Protein AF-T1H562-F1 (afdb_monomer_lite)

Foldseek 3Di:
DCVVVVVVVVVQQQDDPPDPDGNVVVVVCVVVVVVVCCVVVVCCVVPVDDPPPVVCVVVVVVVVVVVVVVVVVVVVVVVVVDDDDVVVVVVVVVVVVCVVCVVVVVVVVVVVVVVD

Organism: Megaselia scalaris (NCBI:txid36166)

Structure (mmCIF, N/CA/C/O backbone):
data_AF-T1H562-F1
#
_entry.id   AF-T1H562-F1
#
loop_
_atom_site.group_PDB
_atom_site.id
_atom_site.type_symbol
_atom_site.label_atom_id
_atom_site.label_alt_id
_atom_site.label_comp_id
_atom_site.label_asym_id
_atom_site.label_entity_id
_atom_site.label_seq_id
_atom_site.pdbx_PDB_ins_code
_atom_site.Cartn_x
_atom_site.Cartn_y
_atom_site.Cartn_z
_atom_site.occupancy
_atom_site.B_iso_or_equiv
_atom_site.auth_seq_id
_atom_site.auth_comp_id
_atom_site.auth_asym_id
_atom_site.auth_atom_id
_atom_site.pdbx_PDB_model_num
ATOM 1 N N . MET A 1 1 ? 32.057 -27.277 -22.103 1.00 58.00 1 MET A N 1
ATOM 2 C CA . MET A 1 1 ? 31.023 -27.404 -23.158 1.00 58.00 1 MET A CA 1
ATOM 3 C C . MET A 1 1 ? 29.859 -26.474 -22.812 1.00 58.00 1 MET A C 1
ATOM 5 O O . MET A 1 1 ? 28.710 -26.815 -23.048 1.00 58.00 1 MET A O 1
ATOM 9 N N . ASP A 1 2 ? 30.157 -25.300 -22.247 1.00 61.00 2 ASP A N 1
ATOM 10 C CA . ASP A 1 2 ? 29.159 -24.352 -21.733 1.00 61.00 2 ASP A CA 1
ATOM 11 C C . ASP A 1 2 ? 29.259 -22.999 -22.464 1.00 61.00 2 ASP A C 1
ATOM 13 O O . ASP A 1 2 ? 28.300 -22.233 -22.487 1.00 61.00 2 ASP A O 1
ATOM 17 N N . ASP A 1 3 ? 30.382 -22.745 -23.147 1.00 64.00 3 ASP A N 1
ATOM 18 C CA . ASP A 1 3 ? 30.649 -21.508 -23.889 1.00 64.00 3 ASP A CA 1
ATOM 19 C C . ASP A 1 3 ? 29.802 -21.380 -25.177 1.00 64.00 3 ASP A C 1
ATOM 21 O O . ASP A 1 3 ? 29.367 -20.283 -25.532 1.00 64.00 3 ASP A O 1
ATOM 25 N N . ASP A 1 4 ? 29.477 -22.496 -25.844 1.00 64.44 4 ASP A N 1
ATOM 26 C CA . ASP A 1 4 ? 28.689 -22.499 -27.093 1.00 64.44 4 ASP A CA 1
ATOM 27 C C . ASP A 1 4 ? 27.205 -22.128 -26.881 1.00 64.44 4 ASP A C 1
ATOM 29 O O . ASP A 1 4 ? 26.544 -21.577 -27.770 1.00 64.44 4 ASP A O 1
ATOM 33 N N . ILE A 1 5 ? 26.671 -22.398 -25.684 1.00 67.88 5 ILE A N 1
ATOM 34 C CA . ILE A 1 5 ? 25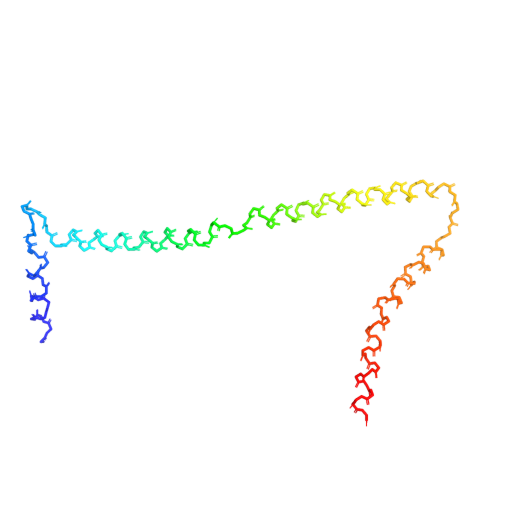.272 -22.114 -25.322 1.00 67.88 5 ILE A CA 1
ATOM 35 C C . ILE A 1 5 ? 25.046 -20.610 -25.139 1.00 67.88 5 ILE A C 1
ATOM 37 O O . ILE A 1 5 ? 24.009 -20.081 -25.556 1.00 67.88 5 ILE A O 1
ATOM 41 N N . PHE A 1 6 ? 26.014 -19.908 -24.546 1.00 60.47 6 PHE A N 1
ATOM 42 C CA . PHE A 1 6 ? 25.908 -18.468 -24.318 1.00 60.47 6 PHE A CA 1
ATOM 43 C C . PHE A 1 6 ? 26.074 -17.688 -25.632 1.00 60.47 6 PHE A C 1
ATOM 45 O O . PHE A 1 6 ? 25.267 -16.813 -25.929 1.00 60.47 6 PHE A O 1
ATOM 52 N N . SER A 1 7 ? 27.012 -18.103 -26.495 1.00 62.66 7 SER A N 1
ATOM 53 C CA . SER A 1 7 ? 27.266 -17.457 -27.794 1.00 62.66 7 SER A CA 1
ATOM 54 C C . SER A 1 7 ? 26.052 -17.466 -28.737 1.00 62.66 7 SER A C 1
ATOM 56 O O . SER A 1 7 ? 25.730 -16.447 -29.353 1.00 62.66 7 SER A O 1
ATOM 58 N N . SER A 1 8 ? 25.313 -18.580 -28.805 1.00 64.81 8 SER A N 1
ATOM 59 C CA . SER A 1 8 ? 24.065 -18.639 -29.586 1.00 64.81 8 SER A CA 1
ATOM 60 C C . SER A 1 8 ? 22.978 -17.724 -29.002 1.00 64.81 8 SER A C 1
ATOM 62 O O . SER A 1 8 ? 22.203 -17.120 -29.744 1.00 64.81 8 SER A O 1
ATOM 64 N N . SER A 1 9 ? 22.951 -17.585 -27.675 1.00 67.12 9 SER A N 1
ATOM 65 C CA . SER A 1 9 ? 21.978 -16.775 -26.935 1.00 67.12 9 SER A CA 1
ATOM 66 C C . SER A 1 9 ? 22.295 -15.274 -26.937 1.00 67.12 9 SER A C 1
ATOM 68 O O . SER A 1 9 ? 21.391 -14.481 -26.717 1.00 67.12 9 SER A O 1
ATOM 70 N N . ASP A 1 10 ? 23.523 -14.851 -27.217 1.00 71.88 10 ASP A N 1
ATOM 71 C CA . ASP A 1 10 ? 23.848 -13.424 -27.354 1.00 71.88 10 ASP A CA 1
ATOM 72 C C . ASP A 1 10 ? 23.468 -12.886 -28.742 1.00 71.88 10 ASP A C 1
ATOM 74 O O . ASP A 1 10 ? 22.954 -11.774 -28.873 1.00 71.88 10 ASP A O 1
ATOM 78 N N . SER A 1 11 ? 23.604 -13.720 -29.779 1.00 73.25 11 SER A N 1
ATOM 79 C CA . SER A 1 11 ? 23.359 -13.328 -31.176 1.00 73.25 11 SER A CA 1
ATOM 80 C C . SER A 1 11 ? 21.932 -12.843 -31.466 1.00 73.25 11 SER A C 1
ATOM 82 O O . SER A 1 11 ? 21.722 -12.025 -32.363 1.00 73.25 11 SER A O 1
ATOM 84 N N . TRP A 1 12 ? 20.933 -13.321 -30.716 1.00 77.06 12 TRP A N 1
ATOM 85 C CA . TRP A 1 12 ? 19.543 -12.887 -30.888 1.00 77.06 12 TRP A CA 1
ATOM 86 C C . TRP A 1 12 ? 19.217 -11.607 -30.102 1.00 77.06 12 TRP A C 1
ATOM 88 O O . TRP A 1 12 ? 18.321 -10.867 -30.500 1.00 77.06 12 TRP A O 1
ATOM 98 N N . ILE A 1 13 ? 19.956 -11.303 -29.028 1.00 73.75 13 ILE A N 1
ATOM 99 C CA . ILE A 1 13 ? 19.771 -10.088 -28.208 1.00 73.75 13 ILE A CA 1
ATOM 100 C C . ILE A 1 13 ? 20.275 -8.843 -28.959 1.00 73.75 13 ILE A C 1
ATOM 102 O O . ILE A 1 13 ? 19.795 -7.724 -28.742 1.00 73.75 13 ILE A O 1
ATOM 106 N N . GLU A 1 14 ? 21.227 -9.039 -29.868 1.00 69.44 14 GLU A N 1
ATOM 107 C CA . GLU A 1 14 ? 21.810 -7.990 -30.706 1.00 69.44 14 GLU A CA 1
ATOM 108 C C . GLU A 1 14 ? 20.980 -7.662 -31.956 1.00 69.44 14 GLU A C 1
ATOM 110 O O . GLU A 1 14 ? 21.297 -6.709 -32.665 1.00 69.44 14 GLU A O 1
ATOM 115 N N . GLN A 1 15 ? 19.896 -8.399 -32.223 1.00 78.56 15 GLN A N 1
ATOM 116 C CA . GLN A 1 15 ? 19.047 -8.150 -33.387 1.00 78.56 15 GLN A CA 1
ATOM 117 C C . GLN A 1 15 ? 18.300 -6.812 -33.260 1.00 78.56 15 GLN A C 1
ATOM 119 O O . GLN A 1 15 ? 17.783 -6.448 -32.198 1.00 78.56 15 GLN A O 1
ATOM 124 N N . GLU A 1 16 ? 18.241 -6.064 -34.361 1.00 77.62 16 GLU A N 1
ATOM 125 C CA . GLU A 1 16 ? 17.496 -4.809 -34.454 1.00 77.62 16 GLU A CA 1
ATOM 126 C C . GLU A 1 16 ? 16.089 -5.091 -34.984 1.00 77.62 16 GLU A C 1
ATOM 128 O O . GLU A 1 16 ? 15.917 -5.626 -36.077 1.00 77.62 16 GLU A O 1
ATOM 133 N N . LEU A 1 17 ? 15.070 -4.759 -34.189 1.00 67.69 17 LEU A N 1
ATOM 134 C CA . LEU A 1 17 ? 13.675 -5.073 -34.513 1.00 67.69 17 LEU A CA 1
ATOM 135 C C . LEU A 1 17 ? 13.022 -4.008 -35.409 1.00 67.69 17 LEU A C 1
ATOM 137 O O . LEU A 1 17 ? 12.152 -4.341 -36.205 1.00 67.69 17 LEU A O 1
ATOM 141 N N . PHE A 1 18 ? 13.443 -2.746 -35.294 1.00 68.56 18 PHE A N 1
ATOM 142 C CA . PHE A 1 18 ? 13.050 -1.605 -36.132 1.00 68.56 18 PHE A CA 1
ATOM 143 C C . PHE A 1 18 ? 14.154 -0.555 -36.027 1.00 68.56 18 PHE A C 1
ATOM 145 O O . PHE A 1 18 ? 14.522 -0.241 -34.902 1.00 68.56 18 PHE A O 1
ATOM 152 N N . GLU A 1 19 ? 14.678 -0.054 -37.151 1.00 67.19 19 GLU A N 1
ATOM 153 C CA . GLU A 1 19 ? 15.651 1.054 -37.284 1.00 67.19 19 GLU A CA 1
ATOM 154 C C . GLU A 1 19 ? 16.218 1.569 -35.931 1.00 67.19 19 GLU A C 1
ATOM 156 O O . GLU A 1 19 ? 15.716 2.538 -35.359 1.00 67.19 19 GLU A O 1
ATOM 161 N N . ASN A 1 20 ? 17.258 0.889 -35.408 1.00 70.88 20 ASN A N 1
ATOM 162 C CA . ASN A 1 20 ? 17.995 1.138 -34.145 1.00 70.88 20 ASN A CA 1
ATOM 163 C C . ASN A 1 20 ? 17.437 0.583 -32.803 1.00 70.88 20 ASN A C 1
ATOM 165 O O . ASN A 1 20 ? 18.095 0.731 -31.768 1.00 70.88 20 ASN A O 1
ATOM 169 N N . PHE A 1 21 ? 16.274 -0.074 -32.748 1.00 74.94 21 PHE A N 1
ATOM 170 C CA . PHE A 1 21 ? 15.759 -0.692 -31.511 1.00 74.94 21 PHE A CA 1
ATOM 171 C C . PHE A 1 21 ? 16.324 -2.105 -31.291 1.00 74.94 21 PHE A C 1
ATOM 173 O O . PHE A 1 21 ? 15.879 -3.072 -31.910 1.00 74.94 21 PHE A O 1
ATOM 180 N N . ARG A 1 22 ? 17.278 -2.228 -30.357 1.00 83.31 22 ARG A N 1
ATOM 181 C CA . ARG A 1 22 ? 17.857 -3.516 -29.921 1.00 83.31 22 ARG A CA 1
ATOM 182 C C . ARG A 1 22 ? 16.901 -4.307 -29.024 1.00 83.31 22 ARG A C 1
ATOM 184 O O . ARG A 1 22 ? 16.278 -3.717 -28.134 1.00 83.31 22 ARG A O 1
ATOM 191 N N . VAL A 1 23 ? 16.872 -5.635 -29.174 1.00 84.94 23 VAL A N 1
ATOM 192 C CA . VAL A 1 23 ? 16.033 -6.573 -28.388 1.00 84.94 23 VAL A CA 1
ATOM 193 C C . VAL A 1 23 ? 16.188 -6.386 -26.873 1.00 84.94 23 VAL A C 1
ATOM 195 O O . VAL A 1 23 ? 15.202 -6.472 -26.137 1.00 84.94 23 VAL A O 1
ATOM 198 N N . TRP A 1 24 ? 17.381 -6.026 -26.391 1.00 85.75 24 TRP A N 1
ATOM 199 C CA . TRP A 1 24 ? 17.614 -5.736 -24.971 1.00 85.75 24 TRP A CA 1
ATOM 200 C C . TRP A 1 24 ? 16.674 -4.665 -24.382 1.00 85.75 24 TRP A C 1
ATOM 202 O O . TRP A 1 24 ? 16.171 -4.820 -23.268 1.00 85.75 24 TRP A O 1
ATOM 212 N N . HIS A 1 25 ? 16.376 -3.597 -25.129 1.00 87.81 25 HIS A N 1
ATOM 213 C CA . HIS A 1 25 ? 15.480 -2.536 -24.652 1.00 87.81 25 HIS A CA 1
ATOM 214 C C . HIS A 1 25 ? 14.048 -3.040 -24.486 1.00 87.81 25 HIS A C 1
ATOM 216 O O . HIS A 1 25 ? 13.369 -2.685 -23.524 1.00 87.81 25 HIS A O 1
ATOM 222 N N . VAL A 1 26 ? 13.601 -3.905 -25.398 1.00 88.50 26 VAL A N 1
ATOM 223 C CA . VAL A 1 26 ? 12.269 -4.514 -25.340 1.00 88.50 26 VAL A CA 1
ATOM 224 C C . VAL A 1 26 ? 12.162 -5.415 -24.115 1.00 88.50 26 VAL A C 1
ATOM 226 O O . VAL A 1 26 ? 11.196 -5.300 -23.364 1.00 88.50 26 VAL A O 1
ATOM 229 N N . MET A 1 27 ? 13.182 -6.235 -23.850 1.00 87.50 27 MET A N 1
ATOM 230 C CA . MET A 1 27 ? 13.232 -7.075 -22.651 1.00 87.50 27 MET A CA 1
ATOM 231 C C . MET A 1 27 ? 13.162 -6.238 -21.370 1.00 87.50 27 MET A C 1
ATOM 233 O O . MET A 1 27 ? 12.353 -6.534 -20.491 1.00 87.50 27 MET A O 1
ATOM 237 N N . ALA A 1 28 ? 13.935 -5.151 -21.288 1.00 89.94 28 ALA A N 1
ATOM 238 C CA . ALA A 1 28 ? 13.921 -4.247 -20.141 1.00 89.94 28 ALA A CA 1
ATOM 239 C C . ALA A 1 28 ? 12.546 -3.588 -19.925 1.00 89.94 28 ALA A C 1
ATOM 241 O O . ALA A 1 28 ? 12.058 -3.533 -18.794 1.00 89.94 28 ALA A O 1
ATOM 242 N N . ILE A 1 29 ? 11.893 -3.130 -20.998 1.00 92.94 29 ILE A N 1
ATOM 243 C CA . ILE A 1 29 ? 10.560 -2.518 -20.924 1.00 92.94 29 ILE A CA 1
ATOM 244 C C . ILE A 1 29 ? 9.514 -3.551 -20.505 1.00 92.94 29 ILE A C 1
ATOM 246 O O . ILE A 1 29 ? 8.691 -3.257 -19.640 1.00 92.94 29 ILE A O 1
ATOM 250 N N . VAL A 1 30 ? 9.543 -4.760 -21.070 1.00 94.31 30 VAL A N 1
ATOM 251 C CA . VAL A 1 30 ? 8.595 -5.832 -20.734 1.00 94.31 30 VAL A CA 1
ATOM 252 C C . VAL A 1 30 ? 8.732 -6.235 -19.266 1.00 94.31 30 VAL A C 1
ATOM 254 O O . VAL A 1 30 ? 7.729 -6.281 -18.553 1.00 94.31 30 VAL A O 1
ATOM 257 N N . LEU A 1 31 ? 9.960 -6.444 -18.785 1.00 94.12 31 LEU A N 1
ATOM 258 C CA . LEU A 1 31 ? 10.247 -6.749 -17.379 1.00 94.12 31 LEU A CA 1
ATOM 259 C C . LEU A 1 31 ? 9.817 -5.610 -16.445 1.00 94.12 31 LEU A C 1
ATOM 261 O O . LEU A 1 31 ? 9.125 -5.852 -15.455 1.00 94.12 31 LEU A O 1
ATOM 265 N N . GLY A 1 32 ? 10.174 -4.366 -16.772 1.00 95.00 32 GLY A N 1
ATOM 266 C CA . GLY A 1 32 ? 9.800 -3.193 -15.982 1.00 95.00 32 GLY A CA 1
ATOM 267 C C . GLY A 1 32 ? 8.288 -2.975 -15.929 1.00 95.00 32 GLY A C 1
ATOM 268 O O . GLY A 1 32 ? 7.733 -2.716 -14.862 1.00 95.00 32 GLY A O 1
ATOM 269 N N . THR A 1 33 ? 7.599 -3.157 -17.055 1.00 94.75 33 THR A N 1
ATOM 270 C CA . THR A 1 33 ? 6.141 -3.023 -17.142 1.00 94.75 33 THR A CA 1
ATOM 271 C C . THR A 1 33 ? 5.443 -4.140 -16.376 1.00 94.75 33 THR A C 1
ATOM 273 O O . THR A 1 33 ? 4.518 -3.858 -15.620 1.00 94.75 33 THR A O 1
ATOM 276 N N . ALA A 1 34 ? 5.903 -5.390 -16.483 1.00 94.81 34 ALA A N 1
ATOM 277 C CA . ALA A 1 34 ? 5.351 -6.507 -15.718 1.00 94.81 34 ALA A CA 1
ATOM 278 C C . ALA A 1 34 ? 5.491 -6.285 -14.203 1.00 94.81 34 ALA A C 1
ATOM 280 O O . ALA A 1 34 ? 4.518 -6.438 -13.463 1.00 94.81 34 ALA A O 1
ATOM 281 N N . LEU A 1 35 ? 6.667 -5.845 -13.740 1.00 92.44 35 LEU A N 1
ATOM 282 C CA . LEU A 1 35 ? 6.893 -5.491 -12.337 1.00 92.44 35 LEU A CA 1
ATOM 283 C C . LEU A 1 35 ? 6.008 -4.322 -11.894 1.00 92.44 35 LEU A C 1
ATOM 285 O O . LEU A 1 35 ? 5.388 -4.392 -10.834 1.00 92.44 35 LEU A O 1
ATOM 289 N N . ALA A 1 36 ? 5.887 -3.278 -12.716 1.00 92.44 36 ALA A N 1
ATOM 290 C CA . ALA A 1 36 ? 5.002 -2.155 -12.439 1.00 92.44 36 ALA A CA 1
ATOM 291 C C . ALA A 1 36 ? 3.535 -2.595 -12.363 1.00 92.44 36 ALA A C 1
ATOM 293 O O . ALA A 1 36 ? 2.837 -2.176 -11.448 1.00 92.44 36 ALA A O 1
ATOM 294 N N . PHE A 1 37 ? 3.067 -3.482 -13.245 1.00 92.94 37 PHE A N 1
ATOM 295 C CA . PHE A 1 37 ? 1.716 -4.046 -13.189 1.00 92.94 37 PHE A CA 1
ATOM 296 C C . PHE A 1 37 ? 1.481 -4.879 -11.934 1.00 92.94 37 PHE A C 1
ATOM 298 O O . PHE A 1 37 ? 0.417 -4.770 -11.333 1.00 92.94 37 PHE A O 1
ATOM 305 N N . VAL A 1 38 ? 2.456 -5.683 -11.510 1.00 89.50 38 VAL A N 1
ATOM 306 C CA . VAL A 1 38 ? 2.357 -6.452 -10.263 1.00 89.50 38 VAL A CA 1
ATOM 307 C C . VAL A 1 38 ? 2.309 -5.514 -9.063 1.00 89.50 38 VAL A C 1
ATOM 309 O O . VAL A 1 38 ? 1.464 -5.698 -8.194 1.00 89.50 38 VAL A O 1
ATOM 312 N N . ILE A 1 39 ? 3.152 -4.480 -9.020 1.00 88.12 39 ILE A N 1
ATOM 313 C CA . ILE A 1 39 ? 3.156 -3.489 -7.937 1.00 88.12 39 ILE A CA 1
ATOM 314 C C . ILE A 1 39 ? 1.849 -2.697 -7.943 1.00 88.12 39 ILE A C 1
AT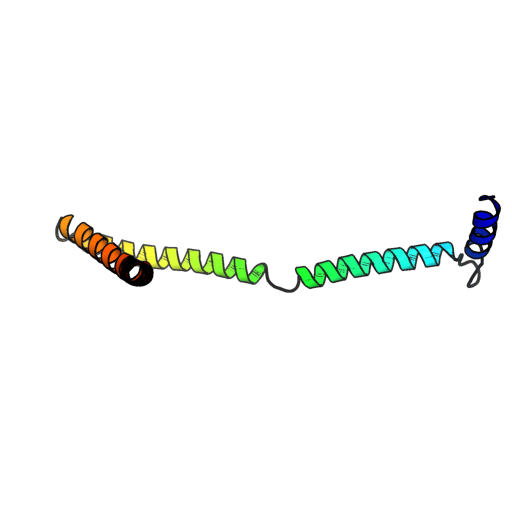OM 316 O O . ILE A 1 39 ? 1.171 -2.645 -6.926 1.00 88.12 39 ILE A O 1
ATOM 320 N N . LEU A 1 40 ? 1.446 -2.125 -9.077 1.00 83.69 40 LEU A N 1
ATOM 321 C CA . LEU A 1 40 ? 0.206 -1.363 -9.220 1.00 83.69 40 LEU A CA 1
ATOM 322 C C . LEU A 1 40 ? -1.024 -2.232 -8.961 1.00 83.69 40 LEU A C 1
ATOM 324 O O . LEU A 1 40 ? -1.945 -1.770 -8.301 1.00 83.69 40 LEU A O 1
ATOM 328 N N . GLY A 1 41 ? -1.043 -3.481 -9.419 1.00 83.19 41 GLY A N 1
ATOM 329 C CA . GLY A 1 41 ? -2.123 -4.441 -9.193 1.00 83.19 41 GLY A CA 1
ATOM 330 C C . GLY A 1 41 ? -2.200 -4.905 -7.738 1.00 83.19 41 GLY A C 1
ATOM 331 O O . GLY A 1 41 ? -3.272 -4.873 -7.140 1.00 83.19 41 GLY A O 1
ATOM 332 N N . CYS A 1 42 ? -1.069 -5.250 -7.123 1.00 71.25 42 CYS A N 1
ATOM 333 C CA . CYS A 1 42 ? -0.971 -5.601 -5.703 1.00 71.25 42 CYS A CA 1
ATOM 334 C C . CYS A 1 42 ? -1.345 -4.413 -4.804 1.00 71.25 42 CYS A C 1
ATOM 336 O O . CYS A 1 42 ? -2.084 -4.570 -3.830 1.00 71.25 42 CYS A O 1
ATOM 338 N N . CYS A 1 43 ? -0.914 -3.207 -5.174 1.00 68.75 43 CYS A N 1
ATOM 339 C CA . CYS A 1 43 ? -1.318 -1.972 -4.522 1.00 68.75 43 CYS A CA 1
ATOM 340 C C . CYS A 1 43 ? -2.815 -1.735 -4.717 1.00 68.75 43 CYS A C 1
ATOM 342 O O . CYS A 1 43 ? -3.517 -1.585 -3.733 1.00 68.75 43 CYS A O 1
ATOM 344 N N . CYS A 1 44 ? -3.364 -1.787 -5.929 1.00 65.00 44 CYS A N 1
ATOM 345 C CA . CYS A 1 44 ? -4.793 -1.556 -6.156 1.00 65.00 44 CYS A CA 1
ATOM 346 C C . CYS A 1 44 ? -5.680 -2.566 -5.409 1.00 65.00 44 CYS A C 1
ATOM 348 O O . CYS A 1 44 ? -6.643 -2.150 -4.767 1.00 65.00 44 CYS A O 1
ATOM 350 N N . CYS A 1 45 ? -5.335 -3.857 -5.409 1.00 61.56 45 CYS A N 1
ATOM 351 C CA . CYS A 1 45 ? -6.084 -4.895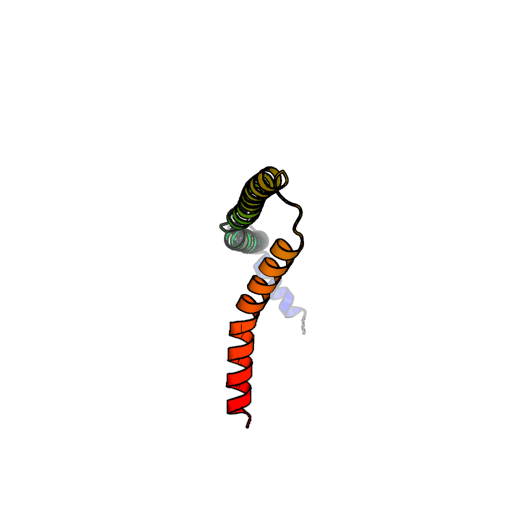 -4.693 1.00 61.56 45 CYS A CA 1
ATOM 352 C C . CYS A 1 45 ? -5.994 -4.761 -3.164 1.00 61.56 45 CYS A C 1
ATOM 354 O O . CYS A 1 45 ? -6.922 -5.164 -2.467 1.00 61.56 45 CYS A O 1
ATOM 356 N N . ARG A 1 46 ? -4.911 -4.177 -2.627 1.00 56.25 46 ARG A N 1
ATOM 357 C CA . ARG A 1 46 ? -4.739 -3.955 -1.180 1.00 56.25 46 ARG A CA 1
ATOM 358 C C . ARG A 1 46 ? -5.115 -2.540 -0.715 1.00 56.25 46 ARG A C 1
ATOM 360 O O . ARG A 1 46 ? -5.271 -2.320 0.483 1.00 56.25 46 ARG A O 1
ATOM 367 N N . PHE A 1 47 ? -5.279 -1.594 -1.642 1.00 49.78 47 PHE A N 1
ATOM 368 C CA . PHE A 1 47 ? -5.474 -0.164 -1.368 1.00 49.78 47 PHE A CA 1
ATOM 369 C C . PHE A 1 47 ? -6.879 0.346 -1.737 1.00 49.78 47 PHE A C 1
ATOM 371 O O . PHE A 1 47 ? -7.349 1.316 -1.141 1.00 49.78 47 PHE A O 1
ATOM 378 N N . ARG A 1 48 ? -7.625 -0.315 -2.636 1.00 68.19 48 ARG A N 1
ATOM 379 C CA . ARG A 1 48 ? -9.043 0.006 -2.900 1.00 68.19 48 ARG A CA 1
ATOM 380 C C . ARG A 1 48 ? -9.970 -0.856 -2.032 1.00 68.19 48 ARG A C 1
ATOM 382 O O . ARG A 1 48 ? -10.565 -1.783 -2.560 1.00 68.19 48 ARG A O 1
ATOM 389 N N . ILE A 1 49 ? -10.145 -0.444 -0.755 1.00 56.53 49 ILE A N 1
ATOM 390 C CA . ILE A 1 49 ? -11.003 -0.999 0.344 1.00 56.53 49 ILE A CA 1
ATOM 391 C C . ILE A 1 49 ? -10.173 -1.906 1.296 1.00 56.53 49 ILE A C 1
ATOM 393 O O . ILE A 1 49 ? -9.661 -2.888 0.777 1.00 56.53 49 ILE A O 1
ATOM 397 N N . PRO A 1 50 ? -9.998 -1.680 2.641 1.00 49.41 50 PRO A N 1
ATOM 398 C CA . PRO A 1 50 ? -10.872 -0.994 3.612 1.00 49.41 50 PRO A CA 1
ATOM 399 C C . PRO A 1 50 ? -10.170 -0.279 4.822 1.00 49.41 50 PRO A C 1
ATOM 401 O O . PRO A 1 50 ? -10.682 -0.358 5.938 1.00 49.41 50 PRO A O 1
ATOM 404 N N . ARG A 1 51 ? -9.029 0.427 4.704 1.00 54.75 51 ARG A N 1
ATOM 405 C CA . ARG A 1 51 ? -8.431 1.105 5.897 1.00 54.75 51 ARG A CA 1
ATOM 406 C C . ARG A 1 51 ? -9.099 2.417 6.326 1.00 54.75 51 ARG A C 1
ATOM 408 O O . ARG A 1 51 ? -8.858 2.869 7.433 1.00 54.75 51 ARG A O 1
ATOM 415 N N . THR A 1 52 ? -10.005 2.985 5.531 1.00 52.53 52 THR A N 1
ATOM 416 C CA . THR A 1 52 ? -10.788 4.173 5.936 1.00 52.53 52 THR A CA 1
ATOM 417 C C . THR A 1 52 ? -12.136 3.825 6.563 1.00 52.53 52 THR A C 1
ATOM 419 O O . THR A 1 52 ? -12.736 4.655 7.234 1.00 52.53 52 THR A O 1
ATOM 422 N N . LYS A 1 53 ? -12.622 2.593 6.382 1.00 55.69 53 LYS A N 1
ATOM 423 C CA . LYS A 1 53 ? -13.893 2.128 6.958 1.00 55.69 53 LYS A CA 1
ATOM 424 C C . LYS A 1 53 ? -13.707 1.583 8.375 1.00 55.69 53 LYS A C 1
ATOM 426 O O . LYS A 1 53 ? -14.504 1.902 9.248 1.00 55.69 53 LYS A O 1
ATOM 431 N N . GLN A 1 54 ? -12.628 0.835 8.615 1.00 52.00 54 GLN A N 1
ATOM 432 C CA . GLN A 1 54 ? -12.321 0.293 9.944 1.00 52.00 54 GLN A CA 1
ATOM 433 C C . GLN A 1 54 ? -11.857 1.371 10.933 1.00 52.00 54 GLN A C 1
ATOM 435 O O . GLN A 1 54 ? -12.244 1.322 12.098 1.00 52.00 54 GLN A O 1
ATOM 440 N N . GLU A 1 55 ? -11.091 2.374 10.484 1.00 56.94 55 GLU A N 1
ATOM 441 C CA . GLU A 1 55 ? -10.659 3.462 11.375 1.00 56.94 55 GLU A CA 1
ATOM 442 C C . GLU A 1 55 ? -11.814 4.399 11.736 1.00 56.94 55 GLU A C 1
ATOM 444 O O . GLU A 1 55 ? -11.982 4.722 12.907 1.00 56.94 55 GLU A O 1
ATOM 449 N N . ILE A 1 56 ? -12.716 4.707 10.794 1.00 60.81 56 ILE A N 1
ATOM 450 C CA . ILE A 1 56 ? -13.948 5.449 11.103 1.00 60.81 56 ILE A CA 1
ATOM 451 C C . ILE A 1 56 ? -14.845 4.669 12.067 1.00 60.81 56 ILE A C 1
ATOM 453 O O . ILE A 1 56 ? -15.426 5.276 12.959 1.00 60.81 56 ILE A O 1
ATOM 457 N N . GLU A 1 57 ? -14.970 3.346 11.940 1.00 64.81 57 GLU A N 1
ATOM 458 C CA . GLU A 1 57 ? -15.817 2.569 12.850 1.00 64.81 57 GLU A CA 1
ATOM 459 C C . GLU A 1 57 ? -15.213 2.442 14.259 1.00 64.81 57 GLU A C 1
ATOM 461 O O . GLU A 1 57 ? -15.943 2.532 15.251 1.00 64.81 57 GLU A O 1
ATOM 466 N N . ALA A 1 58 ? -13.888 2.307 14.372 1.00 66.75 58 ALA A N 1
ATOM 467 C CA . ALA A 1 58 ? -13.195 2.333 15.657 1.00 66.75 58 ALA A CA 1
ATOM 468 C C . ALA A 1 58 ? -13.311 3.711 16.338 1.00 66.75 58 ALA A C 1
ATOM 470 O O . ALA A 1 58 ? -13.650 3.782 17.523 1.00 66.75 58 ALA A O 1
ATOM 471 N N . ASP A 1 59 ? -13.125 4.806 15.595 1.00 60.75 59 ASP A N 1
ATOM 472 C CA . ASP A 1 59 ? -13.306 6.170 16.106 1.00 60.75 59 ASP A CA 1
ATOM 473 C C . ASP A 1 59 ? -14.771 6.489 16.440 1.00 60.75 59 ASP A C 1
ATOM 475 O O . ASP A 1 59 ? -15.068 7.130 17.453 1.00 60.75 59 ASP A O 1
ATOM 479 N N . TYR A 1 60 ? -15.717 6.003 15.634 1.00 63.84 60 TYR A N 1
ATOM 480 C CA . TYR A 1 60 ? -17.152 6.174 15.865 1.00 63.84 60 TYR A CA 1
ATOM 481 C C . TYR A 1 60 ? -17.607 5.435 17.127 1.00 63.84 60 TYR A C 1
ATOM 483 O O . TYR A 1 60 ? -18.350 6.002 17.934 1.00 63.84 60 TYR A O 1
ATOM 491 N N . LYS A 1 61 ? -17.101 4.216 17.364 1.00 62.00 61 LYS A N 1
ATOM 492 C CA . LYS A 1 61 ? -17.331 3.476 18.614 1.00 62.00 61 LYS A CA 1
AT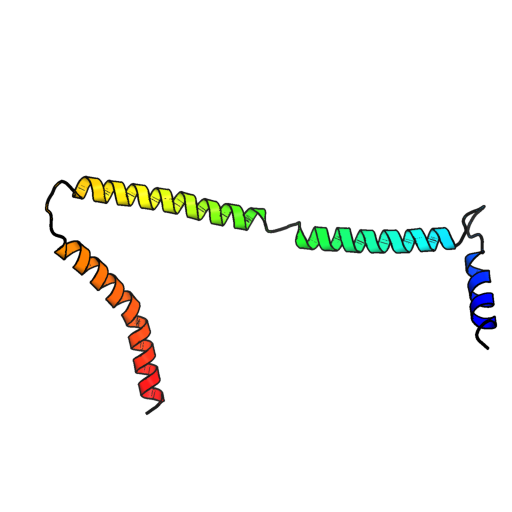OM 493 C C . LYS A 1 61 ? -16.715 4.195 19.813 1.00 62.00 61 LYS A C 1
ATOM 495 O O . LYS A 1 61 ? -17.402 4.335 20.821 1.00 62.00 61 LYS A O 1
ATOM 500 N N . ARG A 1 62 ? -15.493 4.737 19.712 1.00 58.78 62 ARG A N 1
ATOM 501 C CA . ARG A 1 62 ? -14.869 5.500 20.815 1.00 58.78 62 ARG A CA 1
ATOM 502 C C . ARG A 1 62 ? -15.641 6.775 21.165 1.00 58.78 62 ARG A C 1
ATOM 504 O O . ARG A 1 62 ? -15.868 7.040 22.344 1.00 58.78 62 ARG A O 1
ATOM 511 N N . LYS A 1 63 ? -16.115 7.531 20.169 1.00 60.94 63 LYS A N 1
ATOM 512 C CA . LYS A 1 63 ? -16.920 8.748 20.393 1.00 60.94 63 LYS A CA 1
ATOM 513 C C . LYS A 1 63 ? -18.312 8.442 20.946 1.00 60.94 63 LYS A C 1
ATOM 515 O O . LYS A 1 63 ? -18.789 9.168 21.814 1.00 60.94 63 LYS A O 1
ATOM 520 N N . GLN A 1 64 ? -18.960 7.372 20.489 1.00 65.44 64 GLN A N 1
ATOM 521 C CA . GLN A 1 64 ? -20.238 6.935 21.056 1.00 65.44 64 GLN A CA 1
ATOM 522 C C . GLN A 1 64 ? -20.091 6.408 22.479 1.00 65.44 64 GLN A C 1
ATOM 524 O O . GLN A 1 64 ? -20.933 6.699 23.322 1.00 65.44 64 GLN A O 1
ATOM 529 N N . LEU A 1 65 ? -19.016 5.674 22.758 1.00 63.91 65 LEU A N 1
ATOM 530 C CA . LEU A 1 65 ? -18.729 5.164 24.086 1.00 63.91 65 LEU A CA 1
ATOM 531 C C . LEU A 1 65 ? -18.457 6.318 25.060 1.00 63.91 65 LEU A C 1
ATOM 533 O O . LEU A 1 65 ? -19.038 6.338 26.133 1.00 63.91 65 LEU A O 1
ATOM 537 N N . ALA A 1 66 ? -17.702 7.345 24.653 1.00 64.94 66 ALA A N 1
ATOM 538 C CA . ALA A 1 66 ? -17.502 8.556 25.453 1.00 64.94 66 ALA A CA 1
ATOM 539 C C . ALA A 1 66 ? -18.803 9.347 25.704 1.00 64.94 66 ALA A C 1
ATOM 541 O O . ALA A 1 66 ? -18.991 9.883 26.795 1.00 64.94 66 ALA A O 1
ATOM 542 N N . LYS A 1 67 ? -19.720 9.402 24.726 1.00 66.38 67 LYS A N 1
ATOM 543 C CA . LYS A 1 67 ? -21.049 10.019 24.902 1.00 66.38 67 LYS A CA 1
ATOM 544 C C . LYS A 1 67 ? -21.923 9.220 25.867 1.00 66.38 67 LYS A C 1
ATOM 546 O O . LYS A 1 67 ? -22.437 9.794 26.818 1.00 66.38 67 LYS A O 1
ATOM 551 N N . LYS A 1 68 ? -22.004 7.899 25.681 1.00 64.69 68 LYS A N 1
ATOM 552 C CA . LYS A 1 68 ? -22.740 6.994 26.574 1.00 64.69 68 LYS A CA 1
ATOM 553 C C . LYS A 1 68 ? -22.156 7.002 27.988 1.00 64.69 68 LYS A C 1
ATOM 555 O O . LYS A 1 68 ? -22.915 7.019 28.947 1.00 64.69 68 LYS A O 1
ATOM 560 N N . PHE A 1 69 ? -20.831 7.068 28.133 1.00 63.28 69 PHE A N 1
ATOM 561 C CA . PHE A 1 69 ? -20.179 7.237 29.431 1.00 63.28 69 PHE A CA 1
ATOM 562 C C . PHE A 1 69 ? -20.496 8.590 30.057 1.00 63.28 69 PHE A C 1
ATOM 564 O O . PHE A 1 69 ? -20.812 8.613 31.234 1.00 63.28 69 PHE A O 1
ATOM 571 N N . ARG A 1 70 ? -20.481 9.703 29.311 1.00 61.44 70 ARG A N 1
ATOM 572 C CA . ARG A 1 70 ? -20.867 11.020 29.849 1.00 61.44 70 ARG A CA 1
ATOM 573 C C . ARG A 1 70 ? -22.329 11.086 30.275 1.00 61.44 70 ARG A C 1
ATOM 575 O O . ARG A 1 70 ? -22.606 11.653 31.320 1.00 61.44 70 ARG A O 1
ATOM 582 N N . GLU A 1 71 ? -23.244 10.502 29.508 1.00 67.56 71 GLU A N 1
ATOM 583 C CA . GLU A 1 71 ? -24.663 10.420 29.882 1.00 67.56 71 GLU A CA 1
ATOM 584 C C . GLU A 1 71 ? -24.861 9.551 31.128 1.00 67.56 71 GLU A C 1
ATOM 586 O O . GLU A 1 71 ? -25.601 9.928 32.032 1.00 67.56 71 GLU A O 1
ATOM 591 N N . LYS A 1 72 ? -24.145 8.424 31.229 1.00 62.12 72 LYS A N 1
ATOM 592 C CA . LYS A 1 72 ? -24.167 7.562 32.419 1.00 62.12 72 LYS A CA 1
ATOM 593 C C . LYS A 1 72 ? -23.486 8.208 33.630 1.00 62.12 72 LYS A C 1
ATOM 595 O O . LYS A 1 72 ? -23.995 8.052 34.731 1.00 62.12 72 LYS A O 1
ATOM 600 N N . LEU A 1 73 ? -22.410 8.973 33.438 1.00 62.25 73 LEU A N 1
ATOM 601 C CA . LEU A 1 73 ? -21.765 9.773 34.486 1.00 62.25 73 LEU A CA 1
ATOM 602 C C . LEU A 1 73 ? -22.649 10.940 34.937 1.00 62.25 73 LEU A C 1
ATOM 604 O O . LEU A 1 73 ? -22.681 11.232 36.121 1.00 62.25 73 LEU A O 1
ATOM 608 N N . ALA A 1 74 ? -23.382 11.592 34.032 1.00 62.59 74 ALA A N 1
ATOM 609 C CA . ALA A 1 74 ? -24.331 12.648 34.386 1.00 62.59 74 ALA A CA 1
ATOM 610 C C . ALA A 1 74 ? -25.553 12.093 35.138 1.00 62.59 74 ALA A C 1
ATOM 612 O O . ALA A 1 7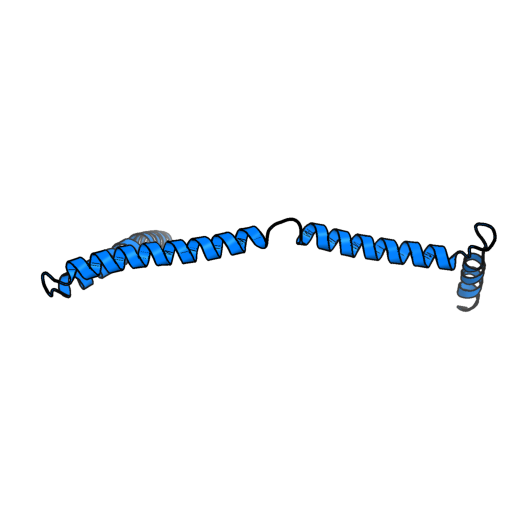4 ? -26.083 12.754 36.030 1.00 62.59 74 ALA A O 1
ATOM 613 N N . LEU A 1 75 ? -25.969 10.866 34.810 1.00 63.69 75 LEU A N 1
ATOM 614 C CA . LEU A 1 75 ? -27.004 10.129 35.532 1.00 63.69 75 LEU A CA 1
ATOM 615 C C . LEU A 1 75 ? -26.522 9.699 36.930 1.00 63.69 75 LEU A C 1
ATOM 617 O O . LEU A 1 75 ? -27.259 9.883 37.894 1.00 63.69 75 LEU A O 1
ATOM 621 N N . ILE A 1 76 ? -25.282 9.204 37.058 1.00 57.03 76 ILE A N 1
ATOM 622 C CA . ILE A 1 76 ? -24.639 8.916 38.355 1.00 57.03 76 ILE A CA 1
ATOM 623 C C . ILE A 1 76 ? -24.500 10.201 39.185 1.00 57.03 76 ILE A C 1
ATOM 625 O O . ILE A 1 76 ? -24.950 10.237 40.320 1.00 57.03 76 ILE A O 1
ATOM 629 N N . SER A 1 77 ? -24.021 11.294 38.583 1.00 55.75 77 SER A N 1
ATOM 630 C CA . SER A 1 77 ? -23.790 12.573 39.265 1.00 55.75 77 SER A CA 1
ATOM 631 C C . SER A 1 77 ? -25.075 13.246 39.750 1.00 55.75 77 SER A C 1
ATOM 633 O O . SER A 1 77 ? -25.029 13.956 40.748 1.00 55.75 77 SER A O 1
ATOM 635 N N . ASN A 1 78 ? -26.212 13.051 39.072 1.00 56.19 78 ASN A N 1
ATOM 636 C CA . ASN A 1 78 ? -27.512 13.491 39.595 1.00 56.19 78 ASN A CA 1
ATOM 637 C C . ASN A 1 78 ? -28.041 12.555 40.693 1.00 56.19 78 ASN A C 1
ATOM 639 O O . ASN A 1 78 ? -28.816 12.992 41.535 1.00 56.19 78 ASN A O 1
ATOM 643 N N . THR A 1 79 ? -27.618 11.289 40.699 1.00 54.31 79 THR A N 1
ATOM 644 C CA . THR A 1 79 ? -27.972 10.311 41.742 1.00 54.31 79 THR A CA 1
ATOM 645 C C . THR A 1 79 ? -27.116 10.495 43.006 1.00 54.31 79 THR A C 1
ATOM 647 O O . THR A 1 79 ? -27.578 10.203 44.103 1.00 54.31 79 THR A O 1
ATOM 650 N N . ASP A 1 80 ? -25.912 11.065 42.888 1.00 51.38 80 ASP A N 1
ATOM 651 C CA . ASP A 1 80 ? -24.957 11.275 43.992 1.00 51.38 80 ASP A CA 1
ATOM 652 C C . ASP A 1 80 ? -25.401 12.300 45.055 1.00 51.38 80 ASP A C 1
ATOM 654 O O . ASP A 1 80 ? -24.684 12.519 46.033 1.00 51.38 80 ASP A O 1
ATOM 658 N N . MET A 1 81 ? -26.579 12.914 44.914 1.00 53.25 81 MET A N 1
ATOM 659 C CA . MET A 1 81 ? -27.134 13.793 45.949 1.00 53.25 81 MET A CA 1
ATOM 660 C C . MET A 1 81 ? -28.246 13.148 46.789 1.00 53.25 81 MET A C 1
ATOM 662 O O . MET A 1 81 ? -28.695 13.765 47.751 1.00 53.25 81 MET A O 1
ATOM 666 N N . GLU A 1 82 ? -28.637 11.895 46.523 1.00 51.38 82 GLU A N 1
ATOM 667 C CA . GLU A 1 82 ? -29.577 11.161 47.380 1.00 51.38 82 GLU A CA 1
ATOM 668 C C . GLU A 1 82 ? -29.104 9.723 47.659 1.00 51.38 82 GLU A C 1
ATOM 670 O O . GLU A 1 82 ? -29.296 8.805 46.868 1.00 51.38 82 GLU A O 1
ATOM 675 N N . ASN A 1 83 ? -28.569 9.547 48.872 1.00 48.91 83 ASN A N 1
ATOM 676 C CA . ASN A 1 83 ? -28.248 8.293 49.563 1.00 48.91 83 ASN A CA 1
ATOM 677 C C . ASN A 1 83 ? -26.985 7.543 49.115 1.00 48.91 83 ASN A C 1
ATOM 679 O O . ASN A 1 83 ? -26.972 6.712 48.208 1.00 48.91 83 ASN A O 1
ATOM 683 N N . MET A 1 84 ? -25.932 7.763 49.910 1.00 59.62 84 MET A N 1
ATOM 684 C CA . MET A 1 84 ? -24.912 6.763 50.208 1.00 59.62 84 MET A CA 1
ATOM 685 C C . MET A 1 84 ? -25.561 5.394 50.464 1.00 59.62 84 MET A C 1
ATOM 687 O O . MET A 1 84 ? -26.069 5.168 51.552 1.00 59.62 84 MET A O 1
ATOM 691 N N . ASP A 1 85 ? -25.496 4.466 49.511 1.00 60.38 85 ASP A N 1
ATOM 692 C CA . ASP A 1 85 ? -25.674 3.039 49.794 1.00 60.38 85 ASP A CA 1
ATOM 693 C C . ASP A 1 85 ? -24.899 2.197 48.777 1.00 60.38 85 ASP A C 1
ATOM 695 O O . ASP A 1 85 ? -25.423 1.642 47.806 1.00 60.38 85 ASP A O 1
ATOM 699 N N . LEU A 1 86 ? -23.601 2.072 49.057 1.00 60.19 86 LEU A N 1
ATOM 700 C CA . LEU A 1 86 ? -22.631 1.190 48.399 1.00 60.19 86 LEU A CA 1
ATOM 701 C C . LEU A 1 86 ? -23.179 -0.234 48.155 1.00 60.19 86 LEU A C 1
ATOM 703 O O . LEU A 1 86 ? -22.845 -0.876 47.161 1.00 60.19 86 LEU A O 1
ATOM 707 N N . SER A 1 87 ? -24.076 -0.705 49.025 1.00 68.06 87 SER A N 1
ATOM 708 C CA . SER A 1 87 ? -24.743 -2.010 48.941 1.00 68.06 87 SER A CA 1
ATOM 709 C C . SER A 1 87 ? -25.571 -2.199 47.657 1.00 68.06 87 SER A C 1
ATOM 711 O O . SER A 1 87 ? -25.575 -3.277 47.052 1.00 68.06 87 SER A O 1
ATOM 713 N N . ARG A 1 88 ? -26.228 -1.140 47.161 1.00 70.75 88 ARG A N 1
ATOM 714 C CA . ARG A 1 88 ? -27.000 -1.209 45.909 1.00 70.75 88 ARG A CA 1
ATOM 715 C C . ARG A 1 88 ? -26.085 -1.320 44.689 1.00 70.75 88 ARG A C 1
ATOM 717 O O . ARG A 1 88 ? -26.381 -2.071 43.768 1.00 70.75 88 ARG A O 1
ATOM 724 N N . ALA A 1 89 ? -24.959 -0.612 44.696 1.00 68.56 89 ALA A N 1
ATOM 725 C CA . ALA A 1 89 ? -23.982 -0.699 43.615 1.00 68.56 89 ALA A CA 1
ATOM 726 C C . ALA A 1 89 ? -23.356 -2.102 43.540 1.00 68.56 89 ALA A C 1
ATOM 728 O O . ALA A 1 89 ? -23.281 -2.689 42.462 1.00 68.56 89 ALA A O 1
ATOM 729 N N . VAL A 1 90 ? -22.982 -2.673 44.690 1.00 78.69 90 VAL A N 1
ATOM 730 C CA . VAL A 1 90 ? -22.414 -4.029 44.766 1.00 78.69 90 VAL A CA 1
ATOM 731 C C . VAL A 1 90 ? -23.422 -5.086 44.307 1.00 78.69 90 VAL A C 1
ATOM 733 O O . VAL A 1 90 ? -23.062 -5.954 43.515 1.00 78.69 90 VAL A O 1
ATOM 736 N N . SER A 1 91 ? -24.687 -4.992 44.731 1.00 77.69 91 SER A N 1
ATOM 737 C CA . SER A 1 91 ? -25.726 -5.955 44.325 1.00 77.69 91 SER A CA 1
ATOM 738 C C . SER A 1 91 ? -26.063 -5.900 42.832 1.00 77.69 91 SER A C 1
ATOM 740 O O . SER A 1 91 ? -26.326 -6.941 42.234 1.00 77.69 91 SER A O 1
ATOM 742 N N . ILE A 1 92 ? -26.007 -4.723 42.198 1.00 82.31 92 ILE A N 1
ATOM 743 C CA . ILE A 1 92 ? -26.183 -4.602 40.742 1.00 82.31 92 ILE A CA 1
ATOM 744 C C . ILE A 1 92 ? -25.034 -5.297 40.005 1.00 82.31 92 ILE A C 1
ATOM 746 O O . ILE A 1 92 ? -25.289 -6.100 39.111 1.00 82.31 92 ILE A O 1
ATOM 750 N N . ILE A 1 93 ? -23.786 -5.040 40.411 1.00 79.50 93 ILE A N 1
ATOM 751 C CA . ILE A 1 93 ? -22.602 -5.653 39.791 1.00 79.50 93 ILE A CA 1
ATOM 752 C C . ILE A 1 93 ? -22.626 -7.179 39.967 1.00 79.50 93 ILE A C 1
ATOM 754 O O . ILE A 1 93 ? -22.387 -7.907 39.008 1.00 79.50 93 ILE A O 1
ATOM 758 N N . GLN A 1 94 ? -22.968 -7.675 41.160 1.00 82.06 94 GLN A N 1
ATOM 759 C CA . GLN A 1 94 ? -23.123 -9.114 41.408 1.00 82.06 94 GLN A CA 1
ATOM 760 C C . GLN A 1 94 ? -24.206 -9.730 40.515 1.00 82.06 94 GLN A C 1
ATOM 762 O O . GLN A 1 94 ? -23.957 -10.740 39.864 1.00 82.06 94 GLN A O 1
ATOM 767 N N . GLY A 1 95 ? -25.364 -9.076 40.389 1.00 83.12 95 GLY A N 1
ATOM 768 C CA . GLY A 1 95 ? -26.437 -9.555 39.519 1.00 83.12 95 GLY A CA 1
ATOM 769 C C . GLY A 1 95 ? -26.081 -9.563 38.027 1.00 83.12 95 GLY A C 1
ATOM 770 O O . GLY A 1 95 ? -26.645 -10.354 37.272 1.00 83.12 95 GLY A O 1
ATOM 771 N N . GLU A 1 96 ? -25.166 -8.702 37.575 1.00 84.00 96 GLU A N 1
ATOM 772 C CA . GLU A 1 96 ? -24.639 -8.739 36.204 1.00 84.00 96 GLU A CA 1
ATOM 773 C C . GLU A 1 96 ? -23.642 -9.891 36.003 1.00 84.00 96 GLU A C 1
ATOM 775 O O . GLU A 1 96 ? -23.746 -10.607 35.005 1.00 84.00 96 GLU A O 1
ATOM 780 N N . ILE A 1 97 ? -22.757 -10.138 36.976 1.00 83.56 97 ILE A N 1
ATOM 781 C CA . ILE A 1 97 ? -21.816 -11.272 36.958 1.00 83.56 97 ILE A CA 1
ATOM 782 C C . ILE A 1 97 ? -22.573 -12.610 36.957 1.00 83.56 97 ILE A C 1
ATOM 784 O O . ILE A 1 97 ? -22.234 -13.517 36.194 1.00 83.56 97 ILE A O 1
ATOM 788 N N . ASP A 1 98 ? -23.641 -12.735 37.745 1.00 80.62 98 ASP A N 1
ATOM 789 C CA . ASP A 1 98 ? -24.451 -13.959 37.813 1.00 80.62 98 ASP A CA 1
ATOM 790 C C . ASP A 1 98 ? -25.156 -14.258 36.480 1.00 80.62 98 ASP A C 1
ATOM 792 O O . ASP A 1 98 ? -25.187 -15.400 36.018 1.00 80.62 98 ASP A O 1
ATOM 796 N N . LYS A 1 99 ? -25.668 -13.224 35.799 1.00 87.38 99 LYS A N 1
ATOM 797 C CA . LYS A 1 99 ? -26.303 -13.376 34.478 1.00 87.38 99 LYS A CA 1
ATOM 798 C C . LYS A 1 99 ? -25.304 -13.764 33.391 1.00 87.38 99 LYS A C 1
ATOM 800 O O . LYS A 1 99 ? -25.648 -14.549 32.510 1.00 87.38 99 LYS A O 1
ATOM 805 N N . GLU A 1 100 ? -24.089 -13.220 33.436 1.00 85.56 100 GLU A N 1
ATOM 806 C CA . GLU A 1 100 ? -23.030 -13.540 32.471 1.00 85.56 100 GLU A CA 1
ATOM 807 C C . GLU A 1 100 ? -22.457 -14.951 32.682 1.00 85.56 100 GLU A C 1
ATOM 809 O O . GLU A 1 100 ? -22.136 -15.653 31.721 1.00 85.56 100 GLU A O 1
ATOM 814 N N . THR A 1 101 ? -22.392 -15.410 33.932 1.00 83.38 101 THR A N 1
ATOM 815 C CA . THR A 1 101 ? -21.895 -16.748 34.287 1.00 83.38 101 THR A CA 1
ATOM 816 C C . THR A 1 101 ? -22.941 -17.855 34.105 1.00 83.38 101 THR A C 1
ATOM 818 O O . THR A 1 101 ? -22.573 -19.018 33.918 1.00 83.38 101 THR A O 1
ATOM 821 N N . GLU A 1 102 ? -24.238 -17.526 34.066 1.00 84.25 102 GLU A N 1
ATOM 822 C CA . GLU A 1 102 ? -25.341 -18.472 33.840 1.00 84.25 102 GLU A CA 1
ATOM 823 C C . GLU A 1 102 ? -25.218 -19.320 32.548 1.00 84.25 102 GLU A C 1
ATOM 825 O O . GLU A 1 102 ? -25.340 -20.549 32.637 1.00 84.25 102 GLU A O 1
ATOM 830 N N . PRO A 1 103 ? -24.966 -18.756 31.346 1.00 81.31 103 PRO A N 1
ATOM 831 C CA . PRO A 1 103 ? -24.805 -19.555 30.128 1.00 81.31 103 PRO A CA 1
ATOM 832 C C . PRO A 1 103 ? -23.575 -20.468 30.185 1.00 81.31 103 PRO A C 1
ATOM 834 O O . PRO A 1 103 ? -23.649 -21.616 29.743 1.00 81.31 103 PRO A O 1
ATOM 837 N N . LEU A 1 104 ? -22.473 -20.000 30.781 1.00 82.00 104 LEU A N 1
ATOM 838 C CA . LEU A 1 104 ? -21.247 -20.782 30.937 1.00 82.00 104 LEU A CA 1
ATOM 839 C C . LEU A 1 104 ? -21.464 -21.968 31.885 1.00 82.00 104 LEU A C 1
ATOM 841 O O . LEU A 1 104 ? -21.043 -23.084 31.588 1.00 82.00 104 LEU A O 1
ATOM 845 N N . ASN A 1 105 ? -22.182 -21.750 32.989 1.00 83.00 105 ASN A N 1
ATOM 846 C CA . ASN A 1 105 ? -22.536 -22.797 33.943 1.00 83.00 105 ASN A CA 1
ATOM 847 C C . ASN A 1 105 ? -23.494 -23.829 33.319 1.00 83.00 105 ASN A C 1
ATOM 849 O O . ASN A 1 105 ? -23.298 -25.035 33.463 1.00 83.00 105 ASN A O 1
ATOM 853 N N . LYS A 1 106 ? -24.483 -23.382 32.529 1.00 86.50 106 LYS A N 1
ATOM 854 C CA . LYS A 1 106 ? -25.360 -24.287 31.763 1.00 86.50 106 LYS A CA 1
ATOM 855 C C . LYS A 1 106 ? -24.567 -25.147 30.782 1.00 86.50 106 LYS A C 1
ATOM 857 O O . LYS A 1 106 ? -24.782 -26.356 30.738 1.00 86.50 106 LYS A O 1
ATOM 862 N N . MET A 1 107 ? -23.639 -24.552 30.032 1.00 82.25 107 MET A N 1
ATOM 863 C CA . MET A 1 107 ? -22.752 -25.290 29.130 1.00 82.25 107 MET A CA 1
ATOM 864 C C . MET A 1 107 ? -21.879 -26.295 29.886 1.00 82.25 107 MET A C 1
ATOM 866 O O . MET A 1 107 ? -21.791 -27.449 29.480 1.00 82.25 107 MET A O 1
ATOM 870 N N . ASN A 1 108 ? -21.275 -25.881 31.001 1.00 82.69 108 ASN A N 1
ATOM 871 C CA . ASN A 1 108 ? -20.428 -26.741 31.824 1.00 82.69 108 ASN A CA 1
ATOM 872 C C . ASN A 1 108 ? -21.210 -27.943 32.383 1.00 82.69 108 ASN A C 1
ATOM 874 O O . ASN A 1 108 ? -20.755 -29.079 32.281 1.00 82.69 108 ASN A O 1
ATOM 878 N N . LYS A 1 109 ? -22.438 -27.719 32.865 1.00 85.56 109 LYS A N 1
ATOM 879 C CA . LYS A 1 109 ? -23.333 -28.775 33.356 1.00 85.56 109 LYS A CA 1
ATOM 880 C C . LYS A 1 109 ? -23.743 -29.765 32.262 1.00 85.56 109 LYS A C 1
ATOM 882 O O . LYS A 1 109 ? -23.774 -30.965 32.521 1.00 85.56 109 LYS A O 1
ATOM 887 N N . GLN A 1 110 ? -24.048 -29.279 31.056 1.00 84.69 110 GLN A N 1
ATOM 888 C CA . GLN A 1 110 ? -24.352 -30.137 29.901 1.00 84.69 110 GLN A CA 1
ATOM 889 C C . GLN A 1 110 ? -23.142 -30.997 29.518 1.00 84.69 110 GLN A C 1
ATOM 891 O O . GLN A 1 110 ? -23.274 -32.191 29.270 1.00 84.69 110 GLN A O 1
ATOM 896 N N . LEU A 1 111 ? -21.947 -30.403 29.532 1.00 83.62 111 LEU A N 1
ATOM 897 C CA . LEU A 1 111 ? -20.705 -31.098 29.212 1.00 83.62 111 LEU A CA 1
ATOM 898 C C . LEU A 1 111 ? -20.381 -32.170 30.264 1.00 83.62 111 LEU A C 1
ATOM 900 O O . LEU A 1 111 ? -20.041 -33.292 29.909 1.00 83.62 111 LEU A O 1
ATOM 904 N N . ASN A 1 112 ? -20.588 -31.871 31.548 1.00 79.88 112 ASN A N 1
ATOM 905 C CA . ASN A 1 112 ? -20.385 -32.831 32.633 1.00 79.88 112 ASN A CA 1
ATOM 906 C C . ASN A 1 112 ? -21.403 -33.991 32.625 1.00 79.88 112 ASN A C 1
ATOM 908 O O . ASN A 1 112 ? -21.083 -35.085 33.081 1.00 79.88 112 ASN A O 1
ATOM 912 N N . MET A 1 113 ? -22.610 -33.776 32.086 1.00 80.06 113 MET A N 1
ATOM 913 C CA . MET A 1 113 ? -23.609 -34.836 31.879 1.00 80.06 113 MET A CA 1
ATOM 914 C C . MET A 1 113 ? -23.229 -35.786 30.735 1.00 80.06 113 MET A C 1
ATOM 916 O O . MET A 1 113 ? -23.573 -36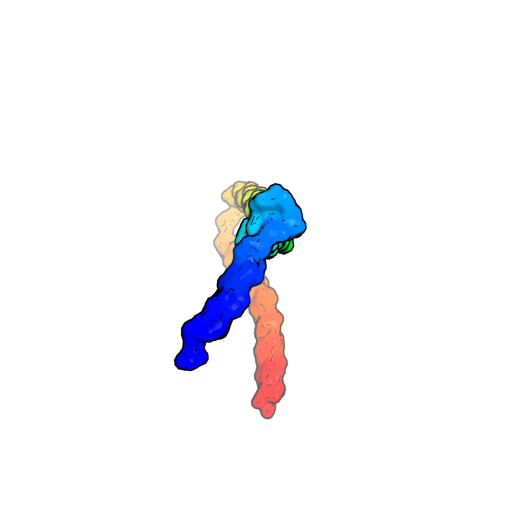.955 30.793 1.00 80.06 113 MET A O 1
ATOM 920 N N . TYR A 1 114 ? -22.532 -35.306 29.701 1.00 68.75 114 TYR A N 1
ATOM 921 C CA . TYR A 1 114 ? -22.099 -36.146 28.575 1.00 68.75 114 TYR A CA 1
ATOM 922 C C . TYR A 1 114 ? -20.832 -36.964 28.886 1.00 68.75 114 TYR A C 1
ATOM 924 O O . TYR A 1 114 ? -20.561 -37.968 28.235 1.00 68.75 114 TYR A O 1
ATOM 932 N N . VAL A 1 115 ? -20.034 -36.507 29.856 1.00 76.06 115 VAL A N 1
ATOM 933 C CA . VAL A 1 115 ? -18.743 -37.109 30.233 1.00 76.06 115 VAL A CA 1
ATOM 934 C C . VAL A 1 115 ? -18.877 -38.153 31.361 1.00 76.06 115 VAL A C 1
ATOM 936 O O . VAL A 1 115 ? -17.915 -38.870 31.628 1.00 76.06 115 VAL A O 1
ATOM 939 N N . THR A 1 116 ? -20.056 -38.278 31.986 1.00 57.28 116 THR A N 1
ATOM 940 C CA . THR A 1 116 ? -20.381 -39.309 32.997 1.00 57.28 116 THR A CA 1
ATOM 941 C C . THR A 1 116 ? -21.268 -40.387 32.389 1.00 57.28 116 THR A C 1
ATOM 943 O O . THR A 1 116 ? -21.005 -41.580 32.652 1.00 57.28 116 THR A O 1
#

Radius of gyration: 35.77 Å; chains: 1; bounding box: 61×53×88 Å

InterPro domains:
  IPR032006 Transmembrane inner ear expressed protein [PF16038] (13-96)
  IPR032006 Transmembrane inner ear expressed protein [PTHR28635] (10-99)

Secondary structure (DSSP, 8-state):
--HHHHHHHHHTTT-BSSTT-BHHHHHHHHHHHHHHHHHHHHHHHHHSSSHHHHHHHHHHHHHHHHHHHHHHHHHHHHHTTS---HHHHHHHHHHHHHHHHHHHHHHHHHHHHH--

Sequence (116 aa):
MDDDIFSSSDSWIEQELFENFRVWHVMAIVLGTALAFVILGCCCCRFRIPRTKQEIEADYKRKQLAKKFREKLALISNTDMENMDLSRAVSIIQGEIDKETEPLNKMNKQLNMYVT

pLDDT: mean 71.76, std 12.72, range [48.91, 95.0]